Protein AF-A0A1E9BXV2-F1 (afdb_monomer_lite)

Radius of gyration: 16.08 Å; chains: 1; bounding box: 43×19×43 Å

Structure (mmCIF, N/CA/C/O backbone):
data_AF-A0A1E9BXV2-F1
#
_entry.id   AF-A0A1E9BXV2-F1
#
loop_
_atom_site.group_PDB
_atom_site.id
_atom_site.type_symbol
_atom_site.label_atom_id
_atom_site.label_alt_id
_atom_site.label_comp_id
_atom_site.label_asym_id
_atom_site.label_entity_id
_atom_site.label_seq_id
_atom_site.pdbx_PDB_ins_code
_atom_site.Cartn_x
_atom_site.Cartn_y
_atom_site.Cartn_z
_atom_site.occupancy
_atom_site.B_iso_or_equiv
_atom_site.auth_seq_id
_atom_site.auth_comp_id
_atom_site.auth_asym_id
_atom_site.auth_atom_id
_atom_site.pdbx_PDB_model_num
ATOM 1 N N . MET A 1 1 ? 3.425 2.058 28.092 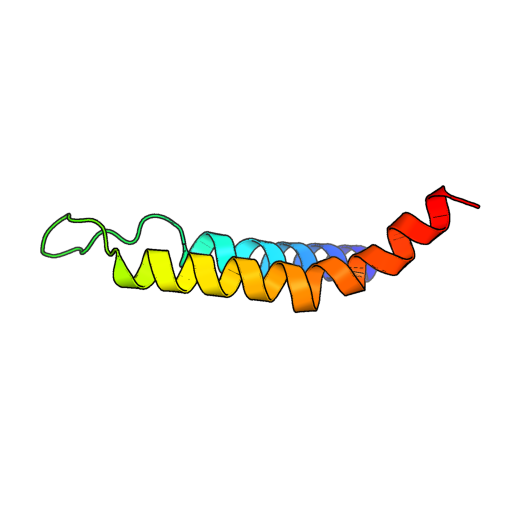1.00 57.81 1 MET A N 1
ATOM 2 C CA . MET A 1 1 ? 3.835 0.765 27.497 1.00 57.81 1 MET A CA 1
ATOM 3 C C . MET A 1 1 ? 2.850 0.282 26.428 1.00 57.81 1 MET A C 1
ATOM 5 O O . MET A 1 1 ? 3.140 0.477 25.259 1.00 57.81 1 MET A O 1
ATOM 9 N N . ARG A 1 2 ? 1.651 -0.226 26.768 1.00 62.00 2 ARG A N 1
ATOM 10 C CA . ARG A 1 2 ? 0.696 -0.807 25.787 1.00 62.00 2 ARG A CA 1
ATOM 11 C C . ARG A 1 2 ? 0.297 0.121 24.623 1.00 62.00 2 ARG A C 1
ATOM 13 O O . ARG A 1 2 ? 0.303 -0.308 23.479 1.00 62.00 2 ARG A O 1
ATOM 20 N N . LYS A 1 3 ? -0.002 1.397 24.901 1.00 68.31 3 LYS A N 1
ATOM 21 C CA . LYS A 1 3 ? -0.342 2.398 23.864 1.00 68.31 3 LYS A CA 1
ATOM 22 C C . LYS A 1 3 ? 0.834 2.728 22.934 1.00 68.31 3 LYS A C 1
ATOM 24 O O . LYS A 1 3 ? 0.630 2.957 21.754 1.00 68.31 3 LYS A O 1
ATOM 29 N N . LEU A 1 4 ? 2.059 2.714 23.460 1.00 71.12 4 LEU A N 1
ATOM 30 C CA . LEU A 1 4 ? 3.271 2.999 22.690 1.00 71.12 4 LEU A CA 1
ATOM 31 C C . LEU A 1 4 ? 3.583 1.853 21.718 1.00 71.12 4 LEU A C 1
ATOM 33 O O . LEU A 1 4 ? 3.842 2.100 20.549 1.00 71.12 4 LEU A O 1
ATOM 37 N N . ILE A 1 5 ? 3.449 0.606 22.179 1.00 68.19 5 ILE A N 1
ATOM 38 C CA . ILE A 1 5 ? 3.595 -0.589 21.337 1.00 68.19 5 ILE A CA 1
ATOM 39 C C . ILE A 1 5 ? 2.543 -0.594 20.221 1.00 68.19 5 ILE A C 1
ATOM 41 O O . ILE A 1 5 ? 2.885 -0.818 19.067 1.00 68.19 5 ILE A O 1
ATOM 45 N N . LEU A 1 6 ? 1.282 -0.274 20.534 1.00 75.81 6 LEU A N 1
ATOM 46 C CA . LEU A 1 6 ? 0.221 -0.166 19.525 1.00 75.81 6 LEU A CA 1
ATOM 47 C C . LEU A 1 6 ? 0.516 0.914 18.477 1.00 75.81 6 LEU A C 1
ATOM 49 O O . LEU A 1 6 ? 0.338 0.661 17.291 1.00 75.81 6 LEU A O 1
ATOM 53 N N . ASN A 1 7 ? 1.014 2.081 18.891 1.00 75.81 7 ASN A N 1
ATOM 54 C CA . ASN A 1 7 ? 1.384 3.149 17.962 1.00 75.81 7 ASN A CA 1
ATOM 55 C C . ASN A 1 7 ? 2.565 2.753 17.064 1.00 75.81 7 ASN A C 1
ATOM 57 O O . ASN A 1 7 ? 2.549 3.064 15.879 1.00 75.81 7 ASN A O 1
ATOM 61 N N . ILE A 1 8 ? 3.559 2.035 17.597 1.00 75.62 8 ILE A N 1
ATOM 62 C CA . ILE A 1 8 ? 4.702 1.528 16.821 1.00 75.62 8 ILE A CA 1
ATOM 63 C C . ILE A 1 8 ? 4.257 0.449 15.828 1.00 75.62 8 ILE A C 1
ATOM 65 O O . ILE A 1 8 ? 4.718 0.433 14.689 1.00 75.62 8 ILE A O 1
ATOM 69 N N . VAL A 1 9 ? 3.350 -0.444 16.230 1.00 78.38 9 VAL A N 1
ATOM 70 C CA . VAL A 1 9 ? 2.780 -1.457 15.332 1.00 78.38 9 VAL A CA 1
ATOM 71 C C . VAL A 1 9 ? 1.975 -0.783 14.224 1.00 78.38 9 VAL A C 1
ATOM 73 O O . VAL A 1 9 ? 2.203 -1.071 13.056 1.00 78.38 9 VAL A O 1
ATOM 76 N N . LEU A 1 10 ? 1.107 0.174 14.557 1.00 77.88 10 LEU A N 1
ATOM 77 C CA . LEU A 1 10 ? 0.351 0.942 13.565 1.00 77.88 10 LEU A CA 1
ATOM 78 C C . LEU A 1 10 ? 1.271 1.688 12.596 1.00 77.88 10 LEU A C 1
ATOM 80 O O . LEU A 1 10 ? 1.027 1.651 11.395 1.00 77.88 10 LEU A O 1
ATOM 84 N N . LEU A 1 11 ? 2.344 2.305 13.097 1.00 76.38 11 LEU A N 1
ATOM 85 C CA . LEU A 1 11 ? 3.328 3.005 12.275 1.00 76.38 11 LEU A CA 1
ATOM 86 C C . LEU A 1 11 ? 4.052 2.056 11.310 1.00 76.38 11 LEU A C 1
ATOM 88 O O . LEU A 1 11 ? 4.207 2.390 10.143 1.00 76.38 11 LEU A O 1
ATOM 92 N N . ASN A 1 12 ? 4.445 0.862 11.765 1.00 69.88 12 ASN A N 1
ATOM 93 C CA . ASN A 1 12 ? 5.094 -0.139 10.911 1.00 69.88 12 ASN A CA 1
ATOM 94 C C . ASN A 1 12 ? 4.155 -0.682 9.832 1.00 69.88 12 ASN A C 1
ATOM 96 O O . ASN A 1 12 ? 4.560 -0.843 8.684 1.00 69.88 12 ASN A O 1
ATOM 100 N N . ILE A 1 13 ? 2.891 -0.928 10.180 1.00 75.06 13 ILE A N 1
ATOM 101 C CA . ILE A 1 13 ? 1.887 -1.366 9.208 1.00 75.06 13 ILE A CA 1
ATOM 102 C C . ILE A 1 13 ? 1.623 -0.237 8.188 1.00 75.06 13 ILE A C 1
ATOM 104 O O . ILE A 1 13 ? 1.472 -0.517 7.003 1.00 75.06 13 ILE A O 1
ATOM 108 N N . LEU A 1 14 ? 1.649 1.035 8.611 1.00 73.44 14 LEU A N 1
ATOM 109 C CA . LEU A 1 14 ? 1.565 2.188 7.706 1.00 73.44 14 LEU A CA 1
ATOM 110 C C . LEU A 1 14 ? 2.792 2.324 6.792 1.00 73.44 14 LEU A C 1
ATOM 112 O O . LEU A 1 14 ? 2.656 2.734 5.645 1.00 73.44 14 LEU A O 1
ATOM 116 N N . ALA A 1 15 ? 3.982 2.003 7.304 1.00 70.75 15 ALA A N 1
ATOM 117 C CA . ALA A 1 15 ? 5.245 2.149 6.589 1.00 70.75 15 ALA A CA 1
ATOM 118 C C . ALA A 1 15 ? 5.497 1.025 5.572 1.00 70.75 15 ALA A C 1
ATOM 120 O O . ALA A 1 15 ? 6.162 1.260 4.570 1.00 70.75 15 ALA A O 1
ATOM 121 N N . ALA A 1 16 ? 4.955 -0.176 5.792 1.00 71.00 16 ALA A N 1
ATOM 122 C CA . ALA A 1 16 ? 5.118 -1.324 4.898 1.00 71.00 16 ALA A CA 1
ATOM 123 C C . ALA A 1 16 ? 4.734 -1.056 3.423 1.00 71.00 16 ALA A C 1
ATOM 125 O O . ALA A 1 16 ? 5.560 -1.336 2.555 1.00 71.00 16 ALA A O 1
ATOM 126 N N . PRO A 1 17 ? 3.550 -0.495 3.092 1.00 65.06 17 PRO A N 1
ATOM 127 C CA . PRO A 1 17 ? 3.225 -0.134 1.711 1.00 65.06 17 PRO A CA 1
ATOM 128 C C . PRO A 1 17 ? 4.200 0.900 1.143 1.00 65.06 17 PRO A C 1
ATOM 130 O O . PRO A 1 17 ? 4.634 0.748 0.009 1.00 65.06 17 PRO A O 1
ATOM 133 N N . CYS A 1 18 ? 4.605 1.893 1.942 1.00 67.06 18 CYS A N 1
ATOM 134 C CA . CYS A 1 18 ? 5.568 2.901 1.509 1.00 67.06 18 CYS A CA 1
ATOM 135 C C . CYS A 1 18 ? 6.927 2.272 1.166 1.00 67.06 18 CYS A C 1
ATOM 137 O O . CYS A 1 18 ? 7.454 2.537 0.092 1.00 67.06 18 CYS A O 1
ATOM 139 N N . ILE A 1 19 ? 7.456 1.390 2.023 1.00 67.25 19 ILE A N 1
ATOM 140 C CA . ILE A 1 19 ? 8.722 0.668 1.799 1.00 67.25 19 ILE A CA 1
ATOM 141 C C . ILE A 1 19 ? 8.651 -0.201 0.538 1.00 67.25 19 ILE A C 1
ATOM 143 O O . ILE A 1 19 ? 9.606 -0.228 -0.226 1.00 67.25 19 ILE A O 1
ATOM 147 N N . LEU A 1 20 ? 7.517 -0.862 0.288 1.00 65.19 20 LEU A N 1
ATOM 148 C CA . LEU A 1 20 ? 7.315 -1.676 -0.916 1.00 65.19 20 LEU A CA 1
ATOM 149 C C . LEU A 1 20 ? 7.175 -0.842 -2.203 1.00 65.19 20 LEU A C 1
ATOM 151 O O . LEU A 1 20 ? 7.394 -1.367 -3.288 1.00 65.19 20 LEU A O 1
ATOM 155 N N . THR A 1 21 ? 6.792 0.434 -2.095 1.00 64.75 21 THR A N 1
ATOM 156 C CA . THR A 1 21 ? 6.643 1.363 -3.233 1.00 64.75 21 THR A CA 1
ATOM 157 C C . THR A 1 21 ? 7.846 2.268 -3.481 1.00 64.75 21 THR A C 1
ATOM 159 O O . THR A 1 21 ? 7.855 2.986 -4.479 1.00 64.75 21 THR A O 1
ATOM 162 N N . PHE A 1 22 ? 8.815 2.338 -2.565 1.00 60.94 22 PHE A N 1
ATOM 163 C CA . PHE A 1 22 ? 9.918 3.286 -2.703 1.00 60.94 22 PHE A CA 1
ATOM 164 C C . PHE A 1 22 ? 10.931 2.782 -3.727 1.00 60.94 22 PHE A C 1
ATOM 166 O O . PHE A 1 22 ? 11.789 1.980 -3.380 1.00 60.94 22 PHE A O 1
ATOM 173 N N . ASN A 1 23 ? 10.841 3.328 -4.947 1.00 58.91 23 ASN A N 1
ATOM 174 C CA . ASN A 1 23 ? 11.917 3.423 -5.938 1.00 58.91 23 ASN A CA 1
ATOM 175 C C . ASN A 1 23 ? 12.818 2.191 -5.987 1.00 58.91 23 ASN A C 1
ATOM 177 O O . ASN A 1 23 ? 14.035 2.321 -5.847 1.00 58.91 23 ASN A O 1
ATOM 181 N N . ASP A 1 24 ? 12.238 1.006 -6.172 1.00 66.06 24 ASP A N 1
ATOM 182 C CA . ASP A 1 24 ? 13.084 -0.132 -6.489 1.00 66.06 24 ASP A CA 1
ATOM 183 C C . ASP A 1 24 ? 13.694 0.155 -7.865 1.00 66.06 24 ASP A C 1
ATOM 185 O O . ASP A 1 24 ? 12.990 0.285 -8.871 1.00 66.06 24 ASP A O 1
ATOM 189 N N . ILE A 1 25 ? 14.993 0.429 -7.855 1.00 67.25 25 ILE A N 1
ATOM 190 C CA . ILE A 1 25 ? 15.804 0.641 -9.041 1.00 67.25 25 ILE A CA 1
ATOM 191 C C . ILE A 1 25 ? 16.452 -0.706 -9.298 1.00 67.25 25 ILE A C 1
ATOM 193 O O . ILE A 1 25 ? 17.110 -1.261 -8.416 1.00 67.25 25 ILE A O 1
ATOM 197 N N . ASP A 1 26 ? 16.237 -1.233 -10.494 1.00 71.19 26 ASP A N 1
ATOM 198 C CA . ASP A 1 26 ? 16.889 -2.453 -10.933 1.00 71.19 26 ASP A CA 1
ATOM 199 C C . ASP A 1 26 ? 18.409 -2.257 -10.816 1.00 71.19 26 ASP A C 1
ATOM 201 O O . ASP A 1 26 ? 18.986 -1.343 -11.406 1.00 71.19 26 ASP A O 1
ATOM 205 N N . GLN A 1 27 ? 19.057 -3.080 -9.992 1.00 70.44 27 GLN A N 1
ATOM 206 C CA . GLN A 1 27 ? 20.477 -2.925 -9.675 1.00 70.44 27 GLN A CA 1
ATOM 207 C C . GLN A 1 27 ? 21.389 -3.209 -10.874 1.00 70.44 27 GLN A C 1
ATOM 209 O O . GLN A 1 27 ? 22.536 -2.761 -10.878 1.00 70.44 27 GLN A O 1
ATOM 214 N N . GLU A 1 28 ? 20.901 -3.941 -11.878 1.00 77.69 28 GLU A N 1
ATOM 215 C CA . GLU A 1 28 ? 21.652 -4.249 -13.092 1.00 77.69 28 GLU A CA 1
ATOM 216 C C . GLU A 1 28 ? 21.458 -3.172 -14.161 1.00 77.69 28 GLU A C 1
ATOM 218 O O . GLU A 1 28 ? 22.421 -2.786 -14.826 1.00 77.69 28 GLU A O 1
ATOM 223 N N . THR A 1 29 ? 20.235 -2.657 -14.320 1.00 78.31 29 THR A N 1
ATOM 224 C CA . THR A 1 29 ? 19.905 -1.710 -15.402 1.00 78.31 29 THR A CA 1
ATOM 225 C C . THR A 1 29 ? 19.877 -0.243 -14.964 1.00 78.31 29 THR A C 1
ATOM 227 O O . THR A 1 29 ? 19.958 0.645 -15.808 1.00 78.31 29 THR A O 1
ATOM 230 N N . ASN A 1 30 ? 19.834 0.033 -13.656 1.00 76.94 30 ASN A N 1
ATOM 231 C CA . ASN A 1 30 ? 19.554 1.345 -13.056 1.00 76.94 30 ASN A CA 1
ATOM 232 C C . ASN A 1 30 ? 18.218 1.977 -13.489 1.00 76.94 30 ASN A C 1
ATOM 234 O O . ASN A 1 30 ? 17.996 3.172 -13.267 1.00 76.94 30 ASN A O 1
ATOM 238 N N . ASP A 1 31 ? 17.309 1.186 -14.057 1.00 80.31 31 ASP A N 1
ATOM 239 C CA . ASP A 1 31 ? 15.977 1.638 -14.432 1.00 80.31 31 ASP A CA 1
ATOM 240 C C . ASP A 1 31 ? 14.963 1.421 -13.307 1.00 80.31 31 ASP A C 1
ATOM 242 O O . ASP A 1 31 ? 15.143 0.631 -12.379 1.00 80.31 31 ASP A O 1
ATOM 246 N N . TRP A 1 32 ? 13.852 2.147 -13.393 1.00 75.06 32 TRP A N 1
ATOM 247 C CA . TRP A 1 32 ? 12.749 2.008 -12.453 1.00 75.06 32 TRP A CA 1
ATOM 248 C C . TRP A 1 32 ? 12.091 0.634 -12.589 1.00 75.06 32 TRP A C 1
ATOM 250 O O . TRP A 1 32 ? 11.633 0.255 -13.668 1.00 75.06 32 TRP A O 1
ATOM 260 N N . ASN A 1 33 ? 11.924 -0.074 -11.473 1.00 77.38 33 ASN A N 1
ATOM 261 C CA . ASN A 1 33 ? 11.164 -1.315 -11.429 1.00 77.38 33 ASN A CA 1
ATOM 262 C C . ASN A 1 33 ? 9.656 -1.019 -11.416 1.00 77.38 33 ASN A C 1
ATOM 264 O O . ASN A 1 33 ? 8.977 -1.034 -10.384 1.00 77.38 33 ASN A O 1
ATOM 268 N N . TYR A 1 34 ? 9.119 -0.701 -12.594 1.00 78.00 34 TYR A N 1
ATOM 269 C CA . TYR A 1 34 ? 7.715 -0.326 -12.771 1.00 78.00 34 TYR A CA 1
ATOM 270 C C . TYR A 1 34 ? 6.742 -1.391 -12.252 1.00 78.00 34 TYR A C 1
ATOM 272 O O . TYR A 1 34 ? 5.695 -1.044 -11.709 1.00 78.00 34 TYR A O 1
ATOM 280 N N . THR A 1 35 ? 7.093 -2.674 -12.360 1.00 79.06 35 THR A N 1
ATOM 281 C CA . THR A 1 35 ? 6.257 -3.783 -11.882 1.00 79.06 35 THR A CA 1
ATOM 282 C C . THR A 1 35 ? 6.086 -3.739 -10.367 1.00 79.06 35 THR A C 1
ATOM 284 O O . THR A 1 35 ? 4.957 -3.780 -9.877 1.00 79.06 35 THR A O 1
ATOM 287 N N . ILE A 1 36 ? 7.184 -3.605 -9.617 1.00 76.94 36 ILE A N 1
ATOM 288 C CA . ILE A 1 36 ? 7.135 -3.536 -8.150 1.00 76.94 36 ILE A CA 1
ATOM 289 C C . ILE A 1 36 ? 6.434 -2.257 -7.690 1.00 76.94 36 ILE A C 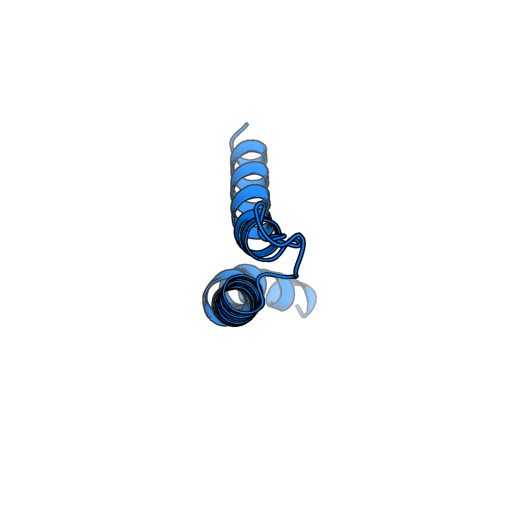1
ATOM 291 O O . ILE A 1 36 ? 5.569 -2.313 -6.814 1.00 76.94 36 ILE A O 1
ATOM 295 N N . ASN A 1 37 ? 6.700 -1.132 -8.353 1.00 78.06 37 ASN A N 1
ATOM 296 C CA . ASN A 1 37 ? 6.028 0.130 -8.054 1.00 78.06 37 ASN A CA 1
ATOM 297 C C . ASN A 1 37 ? 4.502 0.036 -8.253 1.00 78.06 37 ASN A C 1
ATOM 299 O O . ASN A 1 37 ? 3.739 0.466 -7.387 1.00 78.06 37 ASN A O 1
ATOM 303 N N . ILE A 1 38 ? 4.030 -0.585 -9.343 1.00 81.31 38 ILE A N 1
ATOM 304 C CA . ILE A 1 38 ? 2.594 -0.805 -9.590 1.00 81.31 38 ILE A CA 1
ATOM 305 C C . ILE A 1 38 ? 1.979 -1.717 -8.522 1.00 81.31 38 ILE A C 1
ATOM 307 O O . ILE A 1 38 ? 0.903 -1.412 -8.002 1.00 81.31 38 ILE A O 1
ATOM 311 N N . ILE A 1 39 ? 2.655 -2.811 -8.158 1.00 81.69 39 ILE A N 1
ATOM 312 C CA . ILE A 1 39 ? 2.195 -3.718 -7.096 1.00 81.69 39 ILE A CA 1
ATOM 313 C C . ILE A 1 39 ? 2.063 -2.963 -5.772 1.00 81.69 39 ILE A C 1
ATOM 315 O O . ILE A 1 39 ? 1.042 -3.082 -5.091 1.00 81.69 39 ILE A O 1
ATOM 319 N N . GLY A 1 40 ? 3.052 -2.140 -5.431 1.00 78.31 40 GLY A N 1
ATOM 320 C CA . GLY A 1 40 ? 3.021 -1.325 -4.227 1.00 78.31 40 GLY A CA 1
ATOM 321 C C . GLY A 1 40 ? 1.869 -0.308 -4.222 1.00 78.31 40 GLY A C 1
ATOM 322 O O . GLY A 1 40 ? 1.220 -0.121 -3.189 1.00 78.31 40 GLY A O 1
ATOM 323 N N . ILE A 1 41 ? 1.542 0.303 -5.368 1.00 80.44 41 ILE A N 1
ATOM 324 C CA . ILE A 1 41 ? 0.389 1.211 -5.501 1.00 80.44 41 ILE A CA 1
ATOM 325 C C . ILE A 1 41 ? -0.926 0.454 -5.269 1.00 80.44 41 ILE A C 1
ATOM 327 O O . ILE A 1 41 ? -1.762 0.897 -4.477 1.00 80.44 41 ILE A O 1
ATOM 331 N N . ILE A 1 42 ? -1.105 -0.708 -5.906 1.00 84.00 42 ILE A N 1
ATOM 332 C CA . ILE A 1 42 ? -2.306 -1.545 -5.740 1.00 84.00 42 ILE A CA 1
ATOM 333 C C . ILE A 1 42 ? -2.458 -1.973 -4.276 1.00 84.00 42 ILE A C 1
ATOM 335 O O . ILE A 1 42 ? -3.539 -1.846 -3.693 1.00 84.00 42 ILE A O 1
ATOM 339 N N . TYR A 1 43 ? -1.366 -2.427 -3.662 1.00 79.62 43 TYR A N 1
ATOM 340 C CA . TYR A 1 43 ? -1.339 -2.818 -2.259 1.00 79.62 43 TYR A CA 1
ATOM 341 C C . TYR A 1 43 ? -1.696 -1.646 -1.334 1.00 79.62 43 TYR A C 1
ATOM 343 O O . TYR A 1 43 ? -2.496 -1.815 -0.416 1.00 79.62 43 TYR A O 1
ATOM 351 N N . SER A 1 44 ? -1.190 -0.441 -1.609 1.00 77.44 44 SER A N 1
ATOM 352 C CA . SER A 1 44 ? -1.499 0.773 -0.840 1.00 77.44 44 SER A CA 1
ATOM 353 C C . SER A 1 44 ? -2.989 1.130 -0.885 1.00 77.44 44 SER A C 1
ATOM 355 O O . SER A 1 44 ? -3.589 1.439 0.148 1.00 77.44 44 SER A O 1
ATOM 357 N N . ILE A 1 45 ? -3.617 1.035 -2.063 1.00 83.06 45 ILE A N 1
ATOM 358 C CA . ILE A 1 45 ? -5.058 1.280 -2.238 1.00 83.06 45 ILE A CA 1
ATOM 359 C C . ILE A 1 45 ? -5.882 0.248 -1.459 1.00 83.06 45 ILE A C 1
ATOM 361 O O . ILE A 1 45 ? -6.849 0.608 -0.777 1.00 83.06 45 ILE A O 1
ATOM 365 N N . TRP A 1 46 ? -5.512 -1.033 -1.539 1.00 85.75 46 TRP A N 1
ATOM 366 C CA . TRP A 1 46 ? -6.171 -2.093 -0.776 1.00 85.75 46 TRP A CA 1
ATOM 367 C C . TRP A 1 46 ? -6.025 -1.858 0.732 1.00 85.75 46 TRP A C 1
ATOM 369 O O . TRP A 1 46 ? -7.016 -1.839 1.465 1.00 85.75 46 TRP A O 1
ATOM 379 N N . PHE A 1 47 ? -4.804 -1.591 1.185 1.00 80.69 47 PHE A N 1
ATOM 380 C CA . PHE A 1 47 ? -4.477 -1.373 2.586 1.00 80.69 47 PHE A CA 1
ATOM 381 C C . PHE A 1 47 ? -5.260 -0.196 3.184 1.00 80.69 47 PHE A C 1
ATOM 383 O O . PHE A 1 47 ? -5.848 -0.309 4.264 1.00 80.69 47 PHE A O 1
ATOM 390 N N . TYR A 1 48 ? -5.362 0.914 2.453 1.00 78.75 48 TYR A N 1
ATOM 391 C CA . TYR A 1 48 ? -6.176 2.049 2.873 1.00 78.75 48 TYR A CA 1
ATOM 392 C C . TYR A 1 48 ? -7.656 1.670 3.035 1.00 78.75 48 TYR A C 1
ATOM 394 O O . TYR A 1 48 ? -8.256 1.953 4.074 1.00 78.75 48 TYR A O 1
ATOM 402 N N . ASN A 1 49 ? -8.246 1.011 2.034 1.00 83.31 49 ASN A N 1
ATOM 403 C CA . ASN A 1 49 ? -9.681 0.725 2.019 1.00 83.31 49 ASN A CA 1
ATOM 404 C C . ASN A 1 49 ? -10.104 -0.333 3.043 1.00 83.31 49 ASN A C 1
ATOM 406 O O . ASN A 1 49 ? -11.167 -0.195 3.651 1.00 83.31 49 ASN A O 1
ATOM 410 N N . TYR A 1 50 ? -9.289 -1.370 3.234 1.00 8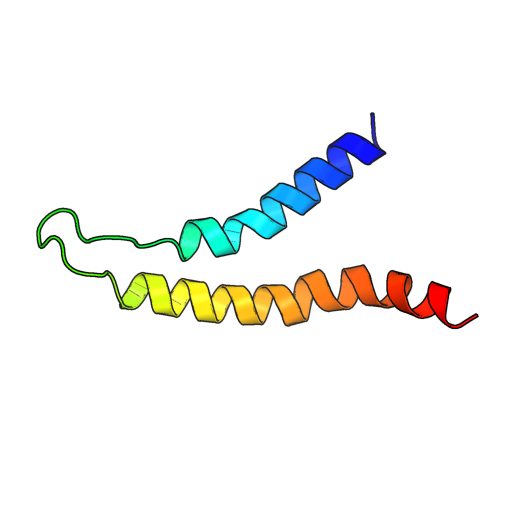1.75 50 TYR A N 1
ATOM 411 C CA . TYR A 1 50 ? -9.656 -2.536 4.038 1.00 81.75 50 TYR A CA 1
ATOM 412 C C . TYR A 1 50 ? -9.051 -2.543 5.441 1.00 81.75 50 TYR A C 1
ATOM 414 O O . TYR A 1 50 ? -9.593 -3.223 6.309 1.00 81.75 50 TYR A O 1
ATOM 422 N N . ILE A 1 51 ? -7.980 -1.783 5.694 1.00 77.69 51 ILE A N 1
ATOM 423 C CA . ILE A 1 51 ? -7.321 -1.736 7.006 1.00 77.69 51 ILE A CA 1
ATOM 424 C C . ILE A 1 51 ? -7.472 -0.353 7.642 1.00 77.69 51 ILE A C 1
ATOM 426 O O . ILE A 1 51 ? -8.102 -0.230 8.691 1.00 77.69 51 ILE A O 1
ATOM 430 N N . LEU A 1 52 ? -6.968 0.712 7.012 1.00 75.38 52 LEU A N 1
ATOM 431 C CA . LEU A 1 52 ? -6.962 2.041 7.644 1.00 75.38 52 LEU A CA 1
ATOM 432 C C . LEU A 1 52 ? -8.362 2.629 7.795 1.00 75.38 52 LEU A C 1
ATOM 434 O O . LEU A 1 52 ? -8.766 2.998 8.898 1.00 75.38 52 LEU A O 1
ATOM 438 N N . LYS A 1 53 ? -9.132 2.686 6.708 1.00 75.81 53 LYS A N 1
ATOM 439 C CA . LYS A 1 53 ? -10.485 3.247 6.708 1.00 75.81 53 LYS A CA 1
ATOM 440 C C . LYS A 1 53 ? -11.383 2.641 7.801 1.00 75.81 53 LYS A C 1
ATOM 442 O O . LYS A 1 53 ? -11.994 3.426 8.525 1.00 75.81 53 LYS A O 1
ATOM 447 N N . PRO A 1 54 ? -11.468 1.310 8.005 1.00 79.19 54 PRO A N 1
ATOM 448 C CA . PRO A 1 54 ? -12.263 0.746 9.098 1.00 79.19 54 PRO A CA 1
ATOM 449 C C . PRO A 1 54 ? -11.679 0.995 10.495 1.00 79.19 54 PRO A C 1
ATOM 451 O O . PRO A 1 54 ? -12.462 1.202 11.420 1.00 79.19 54 PRO A O 1
ATOM 454 N N . ILE A 1 55 ? -10.350 1.028 10.660 1.00 74.19 55 ILE A N 1
ATOM 455 C CA . ILE A 1 55 ? -9.707 1.338 11.951 1.00 74.19 55 ILE A CA 1
ATOM 456 C C . ILE A 1 55 ? -10.018 2.774 12.395 1.00 74.19 55 ILE A C 1
ATOM 458 O O . ILE A 1 55 ? -10.311 3.008 13.568 1.00 74.19 55 ILE A O 1
ATOM 462 N N . PHE A 1 56 ? -9.997 3.733 11.466 1.00 71.06 56 PHE A N 1
ATOM 463 C CA . PHE A 1 56 ? -10.235 5.149 11.765 1.00 71.06 56 PHE A CA 1
ATOM 464 C C . PHE A 1 56 ? -11.711 5.565 11.697 1.00 71.06 56 PHE A C 1
ATOM 466 O O . PHE A 1 56 ? -12.083 6.586 12.268 1.00 71.06 56 PHE A O 1
ATOM 473 N N . LYS A 1 57 ? -12.593 4.771 11.075 1.00 68.19 57 LYS A N 1
ATOM 474 C CA . LYS A 1 57 ? -14.048 5.016 11.042 1.00 68.19 57 LYS A CA 1
ATOM 475 C C . LYS A 1 57 ? -14.679 5.300 12.423 1.00 68.19 57 LYS A C 1
ATOM 477 O O . LYS A 1 57 ? -15.480 6.230 12.510 1.00 68.19 57 LYS A O 1
ATOM 482 N N . PRO A 1 58 ? -14.368 4.560 13.506 1.00 62.31 58 PRO A N 1
ATOM 483 C CA . PRO A 1 58 ? -14.869 4.889 14.843 1.00 62.31 58 PRO A CA 1
ATOM 484 C C . PRO A 1 58 ? -14.190 6.111 15.479 1.00 62.31 58 PRO A C 1
ATOM 486 O O . PRO A 1 58 ? -14.765 6.685 16.400 1.00 62.31 58 PRO A O 1
ATOM 489 N N . LEU A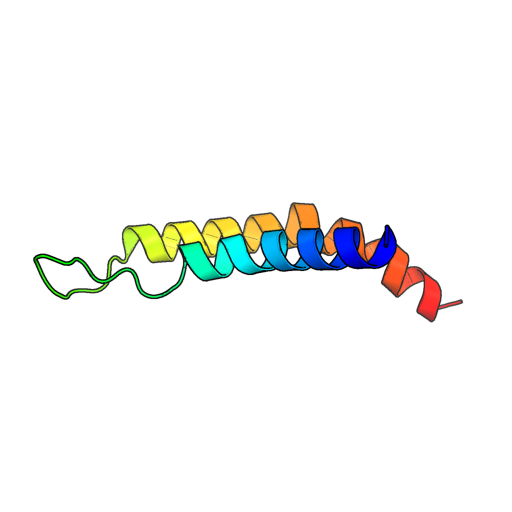 1 59 ? -13.000 6.511 15.012 1.00 58.59 59 LEU A N 1
ATOM 490 C CA . LEU A 1 59 ? -12.304 7.707 15.493 1.00 58.59 59 LEU A CA 1
ATOM 491 C C . LEU A 1 59 ? -13.030 8.977 15.023 1.00 58.59 59 LEU A C 1
ATOM 493 O O . LEU A 1 59 ? -13.370 9.812 15.851 1.00 58.59 59 LEU A O 1
ATOM 497 N N . PHE A 1 60 ? -13.371 9.060 13.733 1.00 56.56 60 PHE A N 1
ATOM 498 C CA . PHE A 1 60 ? -14.080 10.215 13.161 1.00 56.56 60 PHE A CA 1
ATOM 499 C C . PHE A 1 60 ? -15.546 10.324 13.607 1.00 56.56 60 PHE A C 1
ATOM 501 O O . PHE A 1 60 ? -16.054 11.422 13.786 1.00 56.56 60 PHE A O 1
ATOM 508 N N . ARG A 1 61 ? -16.222 9.200 13.892 1.00 56.56 61 ARG A N 1
ATOM 509 C CA . ARG A 1 61 ? -17.589 9.216 14.459 1.00 56.56 61 ARG A CA 1
ATOM 510 C C . ARG A 1 61 ? -17.660 9.901 15.833 1.00 56.56 61 ARG A C 1
ATOM 512 O O . ARG A 1 61 ? -18.729 10.326 16.249 1.00 56.56 61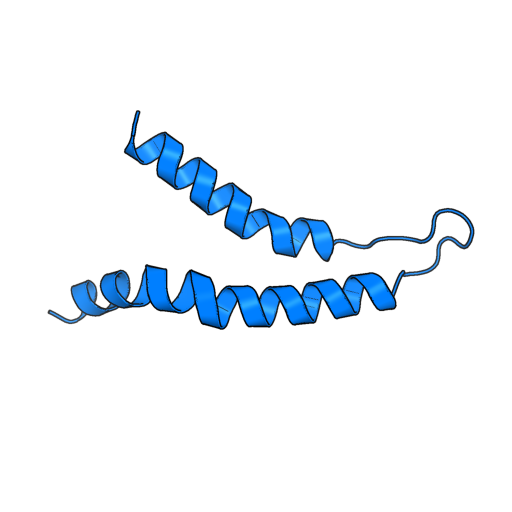 ARG A O 1
ATOM 519 N N . LYS A 1 62 ? -16.546 9.952 16.565 1.00 51.91 62 LYS A N 1
ATOM 520 C CA . LYS A 1 62 ? -16.484 10.520 17.915 1.00 51.91 62 LYS A CA 1
ATOM 521 C C . LYS A 1 62 ? -16.307 12.039 17.935 1.00 51.91 62 LYS A C 1
ATOM 523 O O . LYS A 1 62 ? -16.480 12.616 18.997 1.00 51.91 62 LYS A O 1
ATOM 528 N N . GLU A 1 63 ? -15.937 12.652 16.812 1.00 52.78 63 GLU A N 1
ATOM 529 C CA . GLU A 1 63 ? -15.792 14.110 16.682 1.00 52.78 63 GLU A CA 1
ATOM 530 C C . GLU A 1 63 ? -17.104 14.799 16.261 1.00 52.78 63 GLU A C 1
ATOM 532 O O . GLU A 1 63 ? -17.218 16.013 16.388 1.00 52.78 63 GLU A O 1
ATOM 537 N N . GLU A 1 64 ? -18.101 14.038 15.792 1.00 53.47 64 GLU A N 1
ATOM 5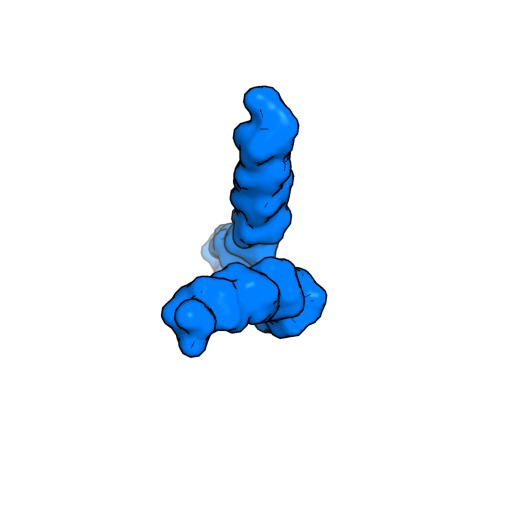38 C CA . GLU A 1 64 ? -19.412 14.548 15.349 1.00 53.47 64 GLU A CA 1
ATOM 539 C C . GLU A 1 64 ? -20.513 14.514 16.439 1.00 53.47 64 GLU A C 1
ATOM 541 O O . GLU A 1 64 ? -21.647 14.907 16.166 1.00 53.47 64 GLU A O 1
ATOM 546 N N . LEU A 1 65 ? -20.205 14.036 17.654 1.00 47.53 65 LEU A N 1
ATOM 547 C CA . LEU A 1 65 ? -21.109 13.927 18.818 1.00 47.53 65 LEU A CA 1
ATOM 548 C C . LEU A 1 65 ? -20.591 14.770 19.985 1.00 47.53 65 LEU A C 1
ATOM 550 O O . LEU A 1 65 ? -21.432 15.410 20.652 1.00 47.53 65 LEU A O 1
#

pLDDT: mean 71.79, std 8.91, range [47.53, 85.75]

Sequence (65 aa):
MRKLILNIVLLNILAAPCILTFNDIDQETNDWNYTINIIGIIYSIWFYNYILKPIFKPLFRKEEL

Foldseek 3Di:
DVVVVVVVVVVVLVCVLVVQQPFPQDPVPSHGPVVSNVVSVVVNVCCCVPPVCVVCVVVVVVVVD

Secondary structure (DSSP, 8-state):
-HHHHHHHHHHHHHHHHHHHHS--B-TTT--B-HHHHHHHHHHHHHHIIIIIHHHHHHHHTTT--